Protein AF-A0A0S8DJR1-F1 (afdb_monomer)

Solvent-accessible surface area (backbone atoms only — not comparable to full-atom values): 4774 Å² total; per-residue (Å²): 112,67,72,60,49,50,56,53,50,52,57,47,51,53,50,43,52,50,25,58,57,37,30,75,39,69,44,71,66,38,33,50,60,21,54,74,36,37,84,43,81,93,39,22,67,47,14,33,42,18,28,21,48,13,24,54,69,32,8,84,85,39,24,66,64,28,38,58,50,29,56,50,43,55,71,70,47,86,52,66,68,42,43,53,44,21,50,54,18,33,54,52,28,69,110

Radius of gyration: 13.68 Å; Cα contacts (8 Å, |Δi|>4): 130; chains: 1; bounding box: 37×35×24 Å

Mean predicted aligned error: 3.03 Å

Sequence (95 aa):
MCKQADALIERTEEKRLLLGALSTVPSVEALSMAMANLDNSSTRNEAGFAAAAIGKNIAEQHPREVTEAMQKVLKSTSNRNITRSAREALNKARQ

Secondary structure (DSSP, 8-state):
-HHHHHHHHHHHHHHHHHHHHHTT--SHHHHHHHHTTSSSTTTHHHHHHHHHHHHHHHTTT-HHHHHHHHHHHHHH---HHHHHHHHHHHHHTT-

Structure (mmCIF, N/CA/C/O backbone):
data_AF-A0A0S8DJR1-F1
#
_entry.id   AF-A0A0S8DJR1-F1
#
loop_
_atom_site.group_PDB
_atom_site.id
_atom_site.type_symbol
_atom_site.label_atom_id
_atom_site.label_alt_id
_atom_site.label_comp_id
_atom_site.label_asym_id
_atom_site.label_entity_id
_atom_site.label_seq_id
_atom_site.pdbx_PDB_ins_code
_atom_site.Cartn_x
_atom_site.Cartn_y
_atom_site.Cartn_z
_atom_site.occupancy
_atom_site.B_iso_or_equiv
_atom_site.auth_seq_id
_atom_site.auth_comp_id
_atom_site.auth_asym_id
_atom_site.auth_atom_id
_atom_site.pdbx_PDB_model_num
ATOM 1 N N . MET A 1 1 ? -25.13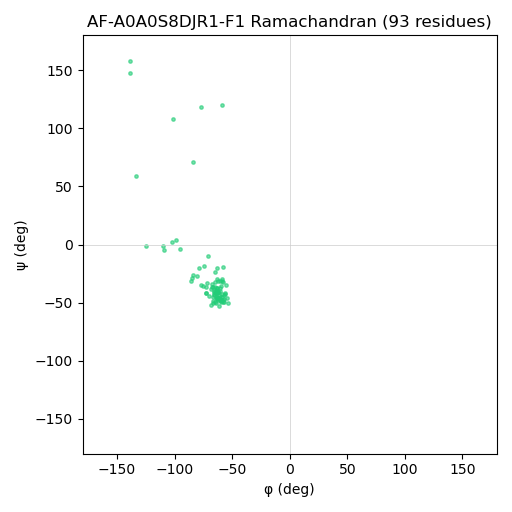0 19.963 9.478 1.00 61.75 1 MET A N 1
ATOM 2 C CA . MET A 1 1 ? -24.190 19.565 8.410 1.00 61.75 1 MET A CA 1
ATOM 3 C C . MET A 1 1 ? -22.727 19.770 8.809 1.00 61.75 1 MET A C 1
ATOM 5 O O . MET A 1 1 ? -21.995 18.801 8.707 1.00 61.75 1 MET A O 1
ATOM 9 N N . CYS A 1 2 ? -22.301 20.920 9.359 1.00 77.25 2 CYS A N 1
ATOM 10 C CA . CYS A 1 2 ? -20.885 21.136 9.735 1.00 77.25 2 CYS A CA 1
ATOM 11 C C . CYS A 1 2 ? -20.324 20.099 10.730 1.00 77.25 2 CYS A C 1
ATOM 13 O O . CYS A 1 2 ? -19.345 19.443 10.416 1.00 77.25 2 CYS A O 1
ATOM 15 N N . LYS A 1 3 ? -21.024 19.811 11.840 1.00 74.94 3 LYS A N 1
ATOM 16 C CA . LYS A 1 3 ? -20.569 18.815 12.839 1.00 74.94 3 LYS A CA 1
ATOM 17 C C . LYS A 1 3 ? -20.361 17.398 12.283 1.00 74.94 3 LYS A C 1
ATOM 19 O O . LYS A 1 3 ? -19.538 16.645 12.784 1.00 74.94 3 LYS A O 1
ATOM 24 N N . GLN A 1 4 ? -21.143 17.008 11.275 1.00 78.44 4 GLN A N 1
ATOM 25 C CA . GLN A 1 4 ? -20.994 15.699 10.630 1.00 78.44 4 GLN A CA 1
ATOM 26 C C . GLN A 1 4 ? -19.797 15.690 9.676 1.00 78.44 4 GLN A C 1
ATOM 28 O O . GLN A 1 4 ? -19.121 14.673 9.576 1.00 78.44 4 GLN A O 1
ATOM 33 N N . ALA A 1 5 ? -19.529 16.812 9.002 1.00 76.38 5 ALA A N 1
ATOM 34 C CA . ALA A 1 5 ? -18.339 16.975 8.178 1.00 76.38 5 ALA A CA 1
ATOM 35 C C . ALA A 1 5 ? -17.063 16.953 9.035 1.00 76.38 5 ALA A C 1
ATOM 37 O O . ALA A 1 5 ? -16.139 16.225 8.688 1.00 76.38 5 ALA A O 1
ATOM 38 N N . ASP A 1 6 ? -17.056 17.641 10.182 1.00 75.56 6 ASP A N 1
ATOM 39 C CA . ASP A 1 6 ? -15.929 17.633 11.127 1.00 75.56 6 ASP A CA 1
ATOM 40 C C . ASP A 1 6 ? -15.610 16.204 11.595 1.00 75.56 6 ASP A C 1
ATOM 42 O O . ASP A 1 6 ? -14.487 15.733 11.435 1.00 75.56 6 ASP A O 1
ATOM 46 N N . ALA A 1 7 ? -16.624 15.447 12.031 1.00 82.38 7 ALA A N 1
ATOM 47 C CA . ALA A 1 7 ? -16.444 14.055 12.448 1.00 82.38 7 ALA A CA 1
ATOM 48 C C . ALA A 1 7 ? -15.953 13.127 11.313 1.00 82.38 7 ALA A C 1
ATOM 50 O O . ALA A 1 7 ? -15.256 12.142 11.561 1.00 82.38 7 ALA A O 1
ATOM 51 N N . LEU A 1 8 ? -16.325 13.396 10.055 1.00 83.88 8 LEU A N 1
ATOM 52 C CA . LEU A 1 8 ? -15.828 12.637 8.899 1.00 83.88 8 LEU A CA 1
ATOM 53 C C . LEU A 1 8 ? -14.365 12.969 8.575 1.00 83.88 8 LEU A C 1
ATOM 55 O O . LEU A 1 8 ? -13.611 12.073 8.178 1.00 83.88 8 LEU A O 1
ATOM 59 N N . ILE A 1 9 ? -13.968 14.231 8.748 1.00 84.75 9 ILE A N 1
ATOM 60 C CA . ILE A 1 9 ? -12.583 14.685 8.588 1.00 84.75 9 ILE A CA 1
ATOM 61 C C . ILE A 1 9 ? -11.710 14.059 9.678 1.00 84.75 9 ILE A C 1
ATOM 63 O O . ILE A 1 9 ? -10.729 13.402 9.342 1.00 84.75 9 ILE A O 1
ATOM 67 N N . GLU A 1 10 ? -12.107 14.152 10.950 1.00 86.19 10 GLU A N 1
ATOM 68 C CA . GLU A 1 10 ? -11.377 13.562 12.085 1.00 86.19 10 GLU A CA 1
ATOM 69 C C . GLU A 1 10 ? -11.117 12.063 11.880 1.00 86.19 10 GLU A C 1
ATOM 71 O O . GLU A 1 10 ? -9.973 11.612 11.910 1.00 86.19 10 GLU A O 1
ATOM 76 N N . ARG A 1 11 ? -12.156 11.293 11.528 1.00 89.81 11 ARG A N 1
ATOM 77 C CA . ARG A 1 11 ? -12.021 9.858 11.212 1.00 89.81 11 ARG A CA 1
ATOM 78 C C . ARG A 1 11 ? -11.091 9.582 10.034 1.00 89.81 11 ARG A C 1
ATOM 80 O O . ARG A 1 11 ? -10.495 8.509 9.954 1.00 89.81 11 ARG A O 1
ATOM 87 N N . THR A 1 12 ? -11.019 10.494 9.067 1.00 91.06 12 THR A N 1
ATOM 88 C CA . THR A 1 12 ? -10.099 10.353 7.933 1.00 91.06 12 THR A CA 1
ATOM 89 C C . THR A 1 12 ? -8.659 10.547 8.396 1.00 91.06 12 THR A C 1
ATOM 91 O O . THR A 1 12 ? -7.811 9.731 8.040 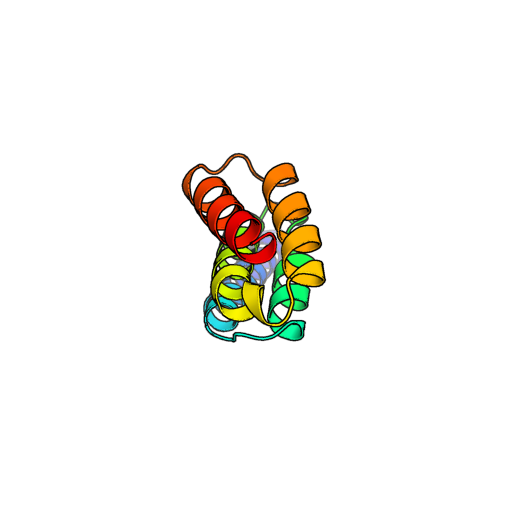1.00 91.06 12 THR A O 1
ATOM 94 N N . GLU A 1 13 ? -8.385 11.553 9.227 1.00 92.19 13 GLU A N 1
ATOM 95 C CA . GLU A 1 13 ? -7.044 11.784 9.777 1.00 92.19 13 GLU A CA 1
ATOM 96 C C . GLU A 1 13 ? -6.587 10.632 10.683 1.00 92.19 13 GLU A C 1
ATOM 98 O O . GLU A 1 13 ? -5.465 10.149 10.536 1.00 92.19 13 GLU A O 1
ATOM 103 N N . GLU A 1 14 ? -7.468 10.092 11.530 1.00 92.69 14 GLU A N 1
ATOM 104 C CA . GLU A 1 14 ? -7.176 8.896 12.337 1.00 92.69 14 GLU A CA 1
ATOM 105 C C . GLU A 1 14 ? -6.781 7.694 11.468 1.00 92.69 14 GLU A C 1
ATOM 107 O O . GLU A 1 14 ? -5.806 6.995 11.754 1.00 92.69 14 GLU A O 1
ATOM 112 N N . LYS A 1 15 ? -7.497 7.469 10.358 1.00 94.25 15 LYS A N 1
ATOM 113 C CA . LYS A 1 15 ? -7.145 6.409 9.405 1.00 94.25 15 LYS A CA 1
ATOM 114 C C . LYS A 1 15 ? -5.791 6.658 8.756 1.00 94.25 15 LYS A C 1
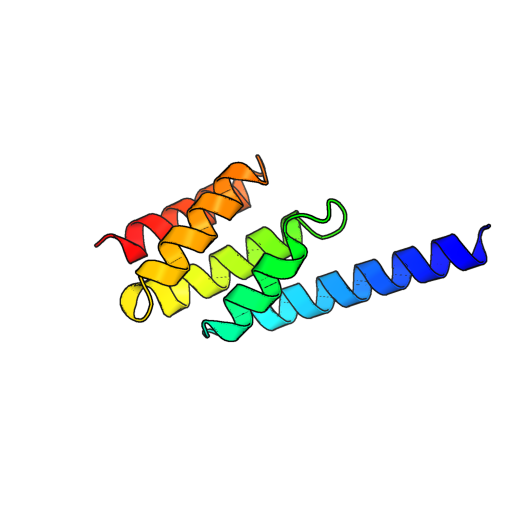ATOM 116 O O . LYS A 1 15 ? -5.024 5.713 8.597 1.00 94.25 15 LYS A O 1
ATOM 121 N N . ARG A 1 16 ? -5.469 7.899 8.385 1.00 93.81 16 ARG A N 1
ATOM 122 C CA . ARG A 1 16 ? -4.151 8.230 7.823 1.00 93.81 16 ARG A CA 1
ATOM 123 C C . ARG A 1 16 ? -3.029 7.989 8.828 1.00 93.81 16 ARG A C 1
ATOM 125 O O . ARG A 1 16 ? -2.014 7.408 8.452 1.00 93.81 16 ARG A O 1
ATOM 132 N N . LEU A 1 17 ? -3.231 8.354 10.095 1.00 95.56 17 LEU A N 1
ATOM 133 C CA . LEU A 1 17 ? -2.282 8.077 11.177 1.00 95.56 17 LEU A CA 1
ATOM 134 C C . LEU A 1 17 ? -2.065 6.573 11.364 1.00 95.56 17 LEU A C 1
ATOM 136 O O . LEU A 1 17 ? -0.920 6.121 11.397 1.00 95.56 17 LEU A O 1
ATOM 140 N N . LEU A 1 18 ? -3.147 5.789 11.407 1.00 95.69 18 LEU A N 1
ATOM 141 C CA . LEU A 1 18 ? -3.071 4.329 11.472 1.00 95.69 18 LEU A CA 1
ATOM 142 C C . LEU A 1 18 ? -2.274 3.754 10.293 1.00 95.69 18 LEU A C 1
ATOM 144 O O . LEU A 1 18 ? -1.401 2.916 10.496 1.00 95.69 18 LEU A O 1
ATOM 148 N N . LEU A 1 19 ? -2.543 4.207 9.066 1.00 97.31 19 LEU A N 1
ATOM 149 C CA . LEU A 1 19 ? -1.828 3.750 7.870 1.00 97.31 19 LEU A CA 1
ATOM 150 C C . LEU A 1 19 ? -0.339 4.121 7.921 1.00 97.31 19 LEU A C 1
ATOM 152 O O . LEU A 1 19 ? 0.509 3.309 7.546 1.00 97.31 19 LEU A O 1
ATOM 156 N N . GLY A 1 20 ? -0.011 5.302 8.450 1.00 96.44 20 GLY A N 1
ATOM 157 C CA . GLY A 1 20 ? 1.364 5.696 8.745 1.00 96.44 20 GLY A CA 1
ATOM 158 C C . GLY A 1 20 ? 2.044 4.729 9.716 1.00 96.44 20 GLY A C 1
ATOM 159 O O . GLY A 1 20 ? 3.134 4.240 9.424 1.00 96.44 20 GLY A O 1
ATOM 160 N N . ALA A 1 21 ? 1.383 4.381 10.822 1.00 97.38 21 ALA A N 1
ATOM 161 C CA . ALA A 1 21 ? 1.914 3.430 11.799 1.00 97.38 21 ALA A CA 1
ATOM 162 C C . ALA A 1 21 ? 2.100 2.022 11.199 1.00 97.38 21 ALA A C 1
ATOM 164 O O . ALA A 1 21 ? 3.178 1.435 11.321 1.00 97.38 21 ALA A O 1
ATOM 165 N N . LEU A 1 22 ? 1.092 1.512 10.480 1.00 96.88 22 LEU A N 1
ATOM 166 C CA . LEU A 1 22 ? 1.130 0.197 9.827 1.00 96.88 22 LEU A CA 1
ATOM 167 C C . LEU A 1 22 ? 2.287 0.063 8.836 1.00 96.88 22 LEU A C 1
ATOM 169 O O . LEU A 1 22 ? 2.842 -1.023 8.709 1.00 96.88 22 LEU A O 1
ATOM 173 N N . SER A 1 23 ? 2.696 1.153 8.175 1.00 96.50 23 SER A N 1
ATOM 174 C CA . SER A 1 23 ? 3.819 1.137 7.225 1.00 96.50 23 SER A CA 1
ATOM 175 C C . SER A 1 23 ? 5.146 0.651 7.829 1.00 96.50 23 SER A C 1
ATOM 177 O O . SER A 1 23 ? 6.041 0.235 7.094 1.00 96.50 23 SER A O 1
ATOM 179 N N . THR A 1 24 ? 5.261 0.674 9.161 1.00 96.94 24 THR A N 1
ATOM 180 C CA . THR A 1 24 ? 6.444 0.231 9.909 1.00 96.94 24 THR A CA 1
ATOM 181 C C . THR A 1 24 ? 6.353 -1.217 10.405 1.00 96.94 24 THR A C 1
ATOM 183 O O . THR A 1 24 ? 7.327 -1.731 10.949 1.00 96.94 24 THR A O 1
ATOM 186 N N . VAL A 1 25 ? 5.216 -1.896 10.201 1.00 98.19 25 VAL A N 1
ATOM 187 C CA . VAL A 1 25 ? 4.960 -3.263 10.678 1.00 98.19 25 VAL A CA 1
ATOM 188 C C . VAL A 1 25 ? 5.135 -4.262 9.524 1.00 98.19 25 VAL A C 1
ATOM 190 O O . VAL A 1 25 ? 4.292 -4.311 8.628 1.00 98.19 25 VAL A O 1
ATOM 193 N N . PRO A 1 26 ? 6.205 -5.079 9.503 1.00 97.50 26 PRO A N 1
ATOM 194 C CA . PRO A 1 26 ? 6.484 -5.994 8.399 1.00 97.50 26 PRO A CA 1
ATOM 195 C C . PRO A 1 26 ? 5.709 -7.312 8.561 1.00 97.50 26 PRO A C 1
ATOM 197 O O . PRO A 1 26 ? 6.295 -8.350 8.856 1.00 97.50 26 PRO A O 1
ATOM 200 N N . SER A 1 27 ? 4.387 -7.281 8.376 1.00 98.44 27 SER A N 1
ATOM 201 C CA . SER A 1 27 ? 3.549 -8.487 8.438 1.00 98.44 27 SER A CA 1
ATOM 202 C C . SER A 1 27 ? 2.472 -8.523 7.352 1.00 98.44 27 SER A C 1
ATOM 204 O O . SER A 1 27 ? 2.069 -7.491 6.803 1.00 98.44 27 SER A O 1
ATOM 206 N N . VAL A 1 28 ? 1.985 -9.729 7.044 1.00 98.31 28 VAL A N 1
ATOM 207 C CA . VAL A 1 28 ? 0.886 -9.938 6.088 1.00 98.31 28 VAL A CA 1
ATOM 208 C C . VAL A 1 28 ? -0.412 -9.315 6.604 1.00 98.31 28 VAL A C 1
ATOM 210 O O . VAL A 1 28 ? -1.176 -8.734 5.834 1.00 98.31 28 VAL A O 1
ATOM 213 N N . GLU A 1 29 ? -0.652 -9.367 7.912 1.00 98.31 29 GLU A N 1
ATOM 214 C CA . GLU A 1 29 ? -1.817 -8.759 8.556 1.00 98.31 29 GLU A CA 1
ATOM 215 C C . GLU A 1 29 ? -1.796 -7.237 8.391 1.00 98.31 29 GLU A C 1
ATOM 217 O O . GLU A 1 29 ? -2.800 -6.652 7.984 1.00 98.31 29 GLU A O 1
ATOM 222 N N . ALA A 1 30 ? -0.645 -6.594 8.621 1.00 98.38 30 ALA A N 1
ATOM 223 C CA . ALA A 1 30 ? -0.491 -5.155 8.418 1.00 98.38 30 ALA A CA 1
ATOM 224 C C . ALA A 1 30 ? -0.705 -4.763 6.947 1.00 98.38 30 ALA A C 1
ATOM 226 O O . ALA A 1 30 ? -1.390 -3.775 6.659 1.00 98.38 30 ALA A O 1
ATOM 227 N N . LEU A 1 31 ? -0.184 -5.564 6.008 1.00 98.69 31 LEU A N 1
ATOM 228 C CA . LEU A 1 31 ? -0.438 -5.382 4.579 1.00 98.69 31 LEU A CA 1
ATOM 229 C C . LEU A 1 31 ? -1.939 -5.471 4.274 1.00 98.69 31 LEU A C 1
ATOM 231 O O . LEU A 1 31 ? -2.481 -4.592 3.608 1.00 98.69 31 LEU A O 1
ATOM 235 N N . SER A 1 32 ? -2.628 -6.485 4.798 1.00 98.31 32 SER A N 1
ATOM 236 C CA . SER A 1 32 ? -4.074 -6.664 4.627 1.00 98.31 32 SER A CA 1
ATOM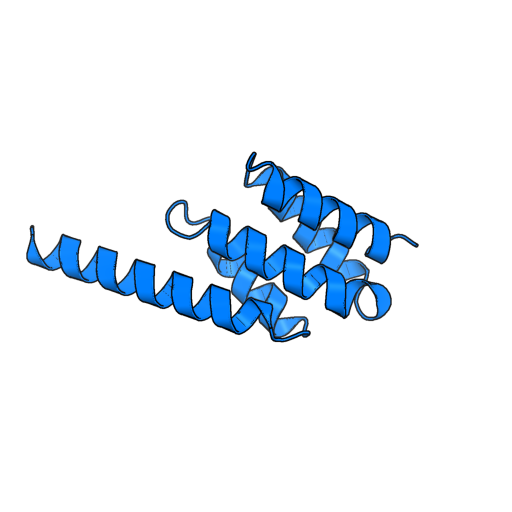 237 C C . SER A 1 32 ? -4.871 -5.466 5.162 1.00 98.31 32 SER A C 1
ATOM 239 O O . SER A 1 32 ? -5.735 -4.924 4.467 1.00 98.31 32 SER A O 1
ATOM 241 N N . MET A 1 33 ? -4.521 -4.967 6.353 1.00 97.88 33 MET A N 1
ATOM 242 C CA . MET A 1 33 ? -5.146 -3.783 6.954 1.00 97.88 33 MET A CA 1
ATOM 243 C C . MET A 1 33 ? -4.937 -2.514 6.114 1.00 97.88 33 MET A C 1
ATOM 245 O O . MET A 1 33 ? -5.870 -1.721 5.941 1.00 97.88 33 MET A O 1
ATOM 249 N N . 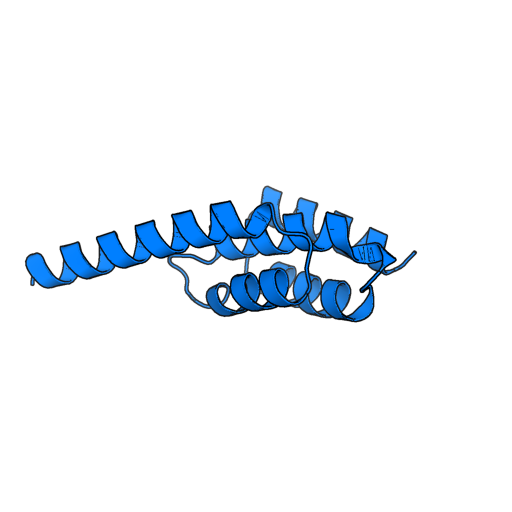ALA A 1 34 ? -3.741 -2.322 5.549 1.00 98.25 34 ALA A N 1
ATOM 250 C CA . ALA A 1 34 ? -3.486 -1.223 4.622 1.00 98.25 34 ALA A CA 1
ATOM 251 C C . ALA A 1 34 ? -4.338 -1.366 3.347 1.00 98.25 34 ALA A C 1
ATOM 253 O O . ALA A 1 34 ? -5.013 -0.420 2.932 1.00 98.25 34 ALA A O 1
ATOM 254 N N . MET A 1 35 ? -4.384 -2.569 2.767 1.00 98.25 35 MET A N 1
ATOM 255 C CA . MET A 1 35 ? -5.142 -2.864 1.547 1.00 98.25 35 MET A CA 1
ATOM 256 C C . MET A 1 35 ? -6.657 -2.672 1.709 1.00 98.25 35 MET A C 1
ATOM 258 O O . MET A 1 35 ? -7.319 -2.275 0.746 1.00 98.25 35 MET A O 1
ATOM 262 N N . ALA A 1 36 ? -7.206 -2.870 2.912 1.00 97.12 36 ALA A N 1
ATOM 263 C CA . ALA A 1 36 ? -8.616 -2.615 3.218 1.00 97.12 36 ALA A CA 1
ATOM 264 C C . ALA A 1 36 ? -9.024 -1.134 3.063 1.00 97.12 36 ALA A C 1
ATOM 266 O O . ALA A 1 36 ? -10.201 -0.828 2.885 1.00 97.12 36 ALA A O 1
ATOM 267 N N . ASN A 1 37 ? -8.061 -0.205 3.088 1.00 96.50 37 ASN A N 1
ATOM 268 C CA . ASN A 1 37 ? 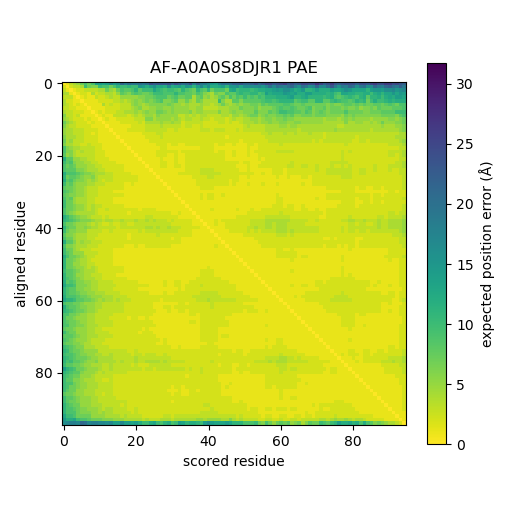-8.302 1.237 2.970 1.00 96.50 37 ASN A CA 1
ATOM 269 C C . ASN A 1 37 ? -7.987 1.803 1.573 1.00 96.50 37 ASN A C 1
ATOM 271 O O . ASN A 1 37 ? -8.125 3.009 1.353 1.00 96.50 37 ASN A O 1
ATOM 275 N N . LEU A 1 38 ? -7.577 0.955 0.625 1.00 95.94 38 LEU A N 1
ATOM 276 C CA . LEU A 1 38 ? -7.119 1.375 -0.703 1.00 95.94 38 LEU A CA 1
ATOM 277 C C . LEU A 1 38 ? -8.255 1.884 -1.607 1.00 95.94 38 LEU A C 1
ATOM 279 O O . LEU A 1 38 ? -8.048 2.780 -2.429 1.00 95.94 38 LEU A O 1
ATOM 283 N N . ASP A 1 39 ? -9.457 1.325 -1.458 1.00 92.44 39 ASP A N 1
ATOM 284 C CA . ASP A 1 39 ? -10.597 1.655 -2.323 1.00 92.44 39 ASP A CA 1
ATOM 285 C C . ASP A 1 39 ? -11.259 2.989 -1.923 1.00 92.44 39 ASP A C 1
ATOM 287 O O . ASP A 1 39 ? -11.873 3.663 -2.754 1.00 92.44 39 ASP A O 1
ATOM 291 N N . ASN A 1 40 ? -11.042 3.443 -0.685 1.00 92.88 40 ASN A N 1
ATOM 292 C CA . ASN A 1 40 ? -11.498 4.745 -0.213 1.00 92.88 40 ASN A CA 1
ATOM 293 C C . ASN A 1 40 ? -10.599 5.873 -0.746 1.00 92.88 40 ASN A C 1
ATOM 295 O O . ASN A 1 40 ? -9.417 5.953 -0.416 1.00 92.88 40 ASN A O 1
ATOM 299 N N . SER A 1 41 ? -11.171 6.791 -1.528 1.00 93.1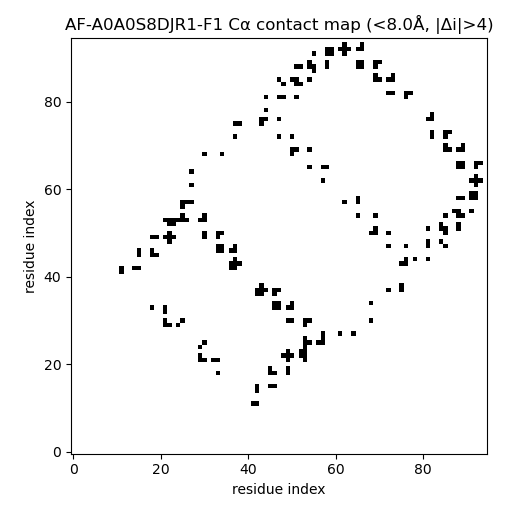2 41 SER A N 1
ATOM 300 C CA . SER A 1 41 ? -10.440 7.914 -2.126 1.00 93.12 41 SER A CA 1
ATOM 301 C C . SER A 1 41 ? -9.772 8.831 -1.097 1.00 93.12 41 SER A C 1
ATOM 303 O O . SER A 1 41 ? -8.713 9.374 -1.406 1.00 93.12 41 SER A O 1
ATOM 305 N N . SER A 1 42 ? -10.324 8.970 0.116 1.00 93.19 42 SER A N 1
ATOM 306 C CA . SER A 1 42 ? -9.764 9.859 1.146 1.00 93.19 42 SER A CA 1
ATOM 307 C C . SER A 1 42 ? -8.496 9.323 1.823 1.00 93.19 42 SER A C 1
ATOM 309 O O . SER A 1 42 ? -7.749 10.112 2.405 1.00 93.19 42 SER A O 1
ATOM 311 N N . THR A 1 43 ? -8.245 8.012 1.720 1.00 95.75 43 THR A N 1
ATOM 312 C CA . THR A 1 43 ? -7.113 7.298 2.345 1.00 95.75 43 THR A CA 1
ATOM 313 C C . THR A 1 43 ? -6.260 6.517 1.346 1.00 95.75 43 THR A C 1
ATOM 315 O O . THR A 1 43 ? -5.296 5.858 1.729 1.00 95.75 43 THR A O 1
ATOM 318 N N . ARG A 1 44 ? -6.617 6.537 0.058 1.00 96.75 44 ARG A N 1
ATOM 319 C CA . ARG A 1 44 ? -6.011 5.699 -0.985 1.00 96.75 44 ARG A CA 1
ATOM 320 C C . ARG A 1 44 ? -4.500 5.865 -1.083 1.00 96.75 44 ARG A C 1
ATOM 322 O O . ARG A 1 44 ? -3.792 4.882 -1.289 1.00 96.75 44 ARG A O 1
ATOM 329 N N . ASN A 1 45 ? -4.009 7.100 -1.001 1.00 96.06 45 ASN A N 1
ATOM 330 C CA . ASN A 1 45 ? -2.585 7.364 -1.164 1.00 96.06 45 ASN A CA 1
ATOM 331 C C . ASN A 1 45 ? -1.795 6.891 0.060 1.00 96.06 45 ASN A C 1
ATOM 333 O O . ASN A 1 45 ? -0.761 6.250 -0.099 1.00 96.06 45 ASN A O 1
ATOM 337 N N . GLU A 1 46 ? -2.305 7.126 1.264 1.00 97.69 46 GLU A N 1
ATOM 338 C CA . GLU A 1 46 ? -1.705 6.644 2.507 1.00 97.69 46 GLU A CA 1
ATOM 339 C C . GLU A 1 46 ? -1.725 5.113 2.565 1.00 97.69 46 GLU A C 1
ATOM 341 O O . GLU A 1 46 ? -0.715 4.493 2.886 1.00 97.69 46 GLU A O 1
ATOM 346 N N . ALA A 1 47 ? -2.833 4.495 2.148 1.00 98.38 47 ALA A N 1
ATOM 347 C CA . ALA A 1 47 ? -2.971 3.047 2.055 1.00 98.38 47 ALA A CA 1
ATOM 348 C C . ALA A 1 47 ? -1.993 2.447 1.040 1.00 98.38 47 ALA A C 1
ATOM 350 O O . ALA A 1 47 ? -1.310 1.469 1.338 1.00 98.38 47 ALA A O 1
ATOM 351 N N . GLY A 1 48 ? -1.877 3.056 -0.143 1.00 98.44 48 GLY A N 1
ATOM 352 C CA . GLY A 1 48 ? -0.924 2.633 -1.165 1.00 98.44 48 GLY A CA 1
ATOM 353 C C . GLY A 1 48 ? 0.531 2.789 -0.717 1.00 98.44 48 GLY A C 1
ATOM 354 O O . GLY A 1 48 ? 1.350 1.913 -0.993 1.00 98.44 48 GLY A O 1
ATOM 355 N N . PHE A 1 49 ? 0.857 3.871 -0.003 1.00 98.31 49 PHE A N 1
ATOM 356 C CA . PHE A 1 49 ? 2.188 4.076 0.564 1.00 98.31 49 PHE A CA 1
ATOM 357 C C . PHE A 1 49 ? 2.517 3.015 1.619 1.00 98.31 49 PHE A C 1
ATOM 359 O O . PHE A 1 49 ? 3.553 2.359 1.513 1.00 98.31 49 PHE A O 1
ATOM 366 N N . ALA A 1 50 ? 1.616 2.801 2.583 1.00 98.62 50 ALA A N 1
ATOM 367 C CA . ALA A 1 50 ? 1.781 1.802 3.632 1.00 98.62 50 ALA A CA 1
ATOM 368 C C . ALA A 1 50 ? 1.928 0.392 3.047 1.00 98.62 50 ALA A C 1
ATOM 370 O O . ALA A 1 50 ? 2.889 -0.304 3.360 1.00 98.62 50 ALA A O 1
ATOM 371 N N . ALA A 1 51 ? 1.045 0.006 2.122 1.00 98.75 51 ALA A N 1
ATOM 372 C CA . ALA A 1 51 ? 1.103 -1.294 1.465 1.00 98.75 51 ALA A CA 1
ATOM 373 C C . ALA A 1 51 ? 2.434 -1.510 0.726 1.00 98.75 51 ALA A C 1
ATOM 375 O O . ALA A 1 51 ? 3.024 -2.583 0.827 1.00 98.75 51 ALA A O 1
ATOM 376 N N . ALA A 1 52 ? 2.938 -0.499 0.008 1.00 98.56 52 ALA A N 1
ATOM 377 C CA . ALA A 1 52 ? 4.216 -0.607 -0.692 1.00 98.56 52 ALA A CA 1
ATOM 378 C C . ALA A 1 52 ? 5.414 -0.696 0.270 1.00 98.56 52 ALA A C 1
ATOM 380 O O . ALA A 1 52 ? 6.353 -1.444 0.000 1.00 98.56 52 ALA A O 1
ATOM 381 N N . ALA A 1 53 ? 5.391 0.043 1.384 1.00 98.56 53 ALA A N 1
ATOM 382 C CA . ALA A 1 53 ? 6.434 -0.017 2.408 1.00 98.56 53 ALA A CA 1
ATOM 383 C C . ALA A 1 53 ? 6.488 -1.397 3.083 1.00 98.56 53 ALA A C 1
ATOM 385 O O . ALA A 1 53 ? 7.546 -2.023 3.113 1.00 98.56 53 ALA A O 1
ATOM 386 N N . ILE A 1 54 ? 5.337 -1.908 3.529 1.00 98.75 54 ILE A N 1
ATOM 387 C CA . ILE A 1 54 ? 5.216 -3.243 4.129 1.00 98.75 54 ILE A CA 1
ATOM 388 C C . ILE A 1 54 ? 5.649 -4.306 3.116 1.00 98.75 54 ILE A C 1
ATOM 390 O O . ILE A 1 54 ? 6.483 -5.156 3.424 1.00 98.75 54 ILE A O 1
ATOM 394 N N . GLY A 1 55 ? 5.153 -4.207 1.877 1.00 98.50 55 GLY A N 1
ATOM 395 C CA . GLY A 1 55 ? 5.461 -5.143 0.800 1.00 98.50 55 GLY A CA 1
ATOM 396 C C . GLY A 1 55 ? 6.959 -5.283 0.534 1.00 98.50 55 GLY A C 1
ATOM 397 O O . GLY A 1 55 ? 7.442 -6.399 0.393 1.00 98.50 55 GLY A O 1
ATOM 398 N N . LYS A 1 56 ? 7.731 -4.187 0.541 1.00 97.94 56 LYS A N 1
ATOM 399 C CA . LYS A 1 56 ? 9.200 -4.243 0.387 1.00 97.94 56 LYS A CA 1
ATOM 400 C C . LYS A 1 56 ? 9.893 -5.057 1.480 1.00 97.94 56 LYS A C 1
ATOM 402 O O . LYS A 1 56 ? 10.894 -5.726 1.203 1.00 97.94 56 LYS A O 1
ATOM 407 N N . ASN A 1 57 ? 9.375 -4.977 2.700 1.00 98.19 57 ASN A N 1
ATOM 408 C CA . ASN A 1 57 ? 9.976 -5.609 3.868 1.00 98.19 57 ASN A CA 1
ATOM 409 C C . ASN A 1 57 ? 9.636 -7.097 3.966 1.00 98.19 57 ASN A C 1
ATOM 411 O O . ASN A 1 57 ? 10.445 -7.841 4.501 1.00 98.19 57 ASN A O 1
ATOM 415 N N . ILE A 1 58 ? 8.491 -7.523 3.421 1.00 98.38 58 ILE A N 1
ATOM 416 C CA . ILE A 1 58 ? 8.026 -8.916 3.515 1.00 98.38 58 ILE A CA 1
ATOM 417 C C . ILE A 1 58 ? 8.077 -9.689 2.188 1.00 98.38 58 ILE A C 1
ATOM 419 O O . ILE A 1 58 ? 7.709 -10.858 2.151 1.00 98.38 58 ILE A O 1
ATOM 423 N N . ALA A 1 59 ? 8.498 -9.052 1.089 1.00 98.12 59 ALA A N 1
ATOM 424 C CA . ALA A 1 59 ? 8.447 -9.620 -0.264 1.00 98.12 59 ALA A CA 1
ATOM 425 C C . ALA A 1 59 ? 9.150 -10.976 -0.416 1.00 98.12 59 ALA A C 1
ATOM 427 O O . ALA A 1 59 ? 8.687 -11.800 -1.194 1.00 98.12 59 ALA A O 1
ATOM 428 N N . GLU A 1 60 ? 10.249 -11.200 0.303 1.00 97.00 60 GLU A N 1
ATOM 429 C CA . GLU A 1 60 ? 11.004 -12.460 0.240 1.00 97.00 60 GLU A CA 1
ATOM 430 C C . GLU A 1 60 ? 10.297 -13.588 1.002 1.00 97.00 60 GLU A C 1
ATOM 432 O O . GLU A 1 60 ? 10.334 -14.740 0.584 1.00 97.00 60 GLU A O 1
ATOM 437 N N . GLN A 1 61 ? 9.640 -13.263 2.119 1.00 97.94 61 GLN A N 1
ATOM 438 C CA . GLN A 1 61 ? 8.966 -14.242 2.974 1.00 97.94 61 GLN A CA 1
ATOM 439 C C . GLN A 1 61 ? 7.540 -14.545 2.490 1.00 97.94 61 GLN A C 1
ATOM 441 O O . GLN A 1 61 ? 7.054 -15.661 2.654 1.00 97.94 61 GLN A O 1
ATOM 446 N N . HIS A 1 62 ? 6.881 -13.555 1.882 1.00 98.25 62 HIS A N 1
ATOM 447 C CA . HIS A 1 62 ? 5.474 -13.593 1.474 1.00 98.25 62 HIS A CA 1
ATOM 448 C C . HIS A 1 62 ? 5.280 -13.079 0.030 1.00 98.25 62 HIS A C 1
ATOM 450 O O . HIS A 1 62 ? 4.572 -12.092 -0.209 1.00 98.25 62 HIS A O 1
ATOM 456 N N . PRO A 1 63 ? 5.928 -13.707 -0.972 1.00 98.12 63 PRO A N 1
ATOM 457 C CA . PRO A 1 63 ? 5.955 -13.196 -2.344 1.00 98.12 63 PRO A CA 1
ATOM 458 C C . PRO A 1 63 ? 4.578 -13.184 -3.017 1.00 98.12 63 PRO A C 1
ATOM 460 O O . PRO A 1 63 ? 4.283 -12.306 -3.837 1.00 98.12 63 PRO A O 1
ATOM 463 N N . ARG A 1 64 ? 3.708 -14.139 -2.670 1.00 98.31 64 ARG A N 1
ATOM 464 C CA . ARG A 1 64 ? 2.364 -14.246 -3.246 1.00 98.31 64 ARG A CA 1
ATOM 465 C C . ARG A 1 64 ? 1.485 -13.084 -2.793 1.00 98.31 64 ARG A C 1
ATOM 467 O O . ARG A 1 64 ? 0.924 -12.377 -3.629 1.00 98.31 64 ARG A O 1
ATOM 474 N N . GLU A 1 65 ? 1.419 -12.859 -1.488 1.00 98.50 65 GLU A N 1
ATOM 475 C CA . GLU A 1 65 ? 0.621 -11.814 -0.853 1.00 98.50 65 GLU A CA 1
ATOM 476 C C . GLU A 1 65 ? 1.075 -10.429 -1.320 1.00 98.50 65 GLU A C 1
ATOM 478 O O . GLU A 1 65 ? 0.252 -9.586 -1.687 1.00 98.50 65 GLU A O 1
ATOM 483 N N . VAL A 1 66 ? 2.392 -10.208 -1.397 1.00 98.69 66 VAL A N 1
ATOM 484 C CA . VAL A 1 66 ? 2.951 -8.953 -1.914 1.00 98.69 66 VAL A CA 1
ATOM 485 C C . VAL A 1 66 ? 2.631 -8.770 -3.393 1.00 98.69 66 VAL A C 1
ATOM 487 O O . VAL A 1 66 ? 2.238 -7.675 -3.800 1.00 98.69 66 VAL A O 1
ATOM 490 N N . THR A 1 67 ? 2.741 -9.818 -4.210 1.00 98.62 67 THR A N 1
ATOM 491 C CA . THR A 1 67 ? 2.424 -9.734 -5.642 1.00 98.62 67 THR A CA 1
ATOM 492 C C . THR A 1 67 ? 0.970 -9.327 -5.875 1.00 98.62 67 THR A C 1
ATOM 494 O O . THR A 1 67 ? 0.708 -8.393 -6.640 1.00 98.62 67 THR A O 1
ATOM 497 N N . GLU A 1 68 ? 0.028 -9.996 -5.209 1.00 98.31 68 GLU A N 1
ATOM 498 C CA . GLU A 1 68 ? -1.405 -9.709 -5.323 1.00 98.31 68 GLU A CA 1
ATOM 499 C C . GLU A 1 68 ? -1.721 -8.278 -4.846 1.00 98.31 68 GLU A C 1
ATOM 501 O O . GLU A 1 68 ? -2.374 -7.505 -5.560 1.00 98.31 68 GLU A O 1
ATOM 506 N N . ALA A 1 69 ? -1.178 -7.876 -3.691 1.00 98.44 69 ALA A N 1
ATOM 507 C CA . ALA A 1 69 ? -1.383 -6.541 -3.137 1.00 98.44 69 ALA A CA 1
ATOM 508 C C . ALA A 1 69 ? -0.822 -5.435 -4.047 1.00 98.44 69 ALA A C 1
ATOM 510 O O . ALA A 1 69 ? -1.525 -4.470 -4.359 1.00 98.44 69 ALA A O 1
ATOM 511 N N . MET A 1 70 ? 0.419 -5.572 -4.528 1.00 98.69 70 MET A N 1
ATOM 512 C CA . MET A 1 70 ? 1.070 -4.540 -5.344 1.00 98.69 70 MET A CA 1
ATOM 513 C C . MET A 1 70 ? 0.407 -4.381 -6.711 1.00 98.69 70 MET A C 1
ATOM 515 O O . MET A 1 70 ? 0.292 -3.262 -7.214 1.00 98.69 70 MET A O 1
ATOM 519 N N . GLN A 1 71 ? -0.106 -5.465 -7.298 1.00 98.44 71 GLN A N 1
ATOM 520 C CA . GLN A 1 71 ? -0.910 -5.369 -8.516 1.00 98.44 71 GLN A CA 1
ATOM 521 C C . GLN A 1 71 ? -2.189 -4.560 -8.295 1.00 98.44 71 GLN A C 1
ATOM 523 O O . GLN A 1 71 ? -2.546 -3.752 -9.155 1.00 98.44 71 GLN A O 1
ATOM 528 N N . LYS A 1 72 ? -2.871 -4.740 -7.157 1.00 98.19 72 LYS A N 1
ATOM 529 C CA . LYS A 1 72 ? -4.051 -3.932 -6.824 1.00 98.19 72 LYS A CA 1
ATOM 530 C C . LYS A 1 72 ? -3.664 -2.466 -6.589 1.00 98.19 72 LYS A C 1
ATOM 532 O O . LYS A 1 72 ? -4.286 -1.594 -7.186 1.00 98.19 72 LYS A O 1
ATOM 537 N N . VAL A 1 73 ? -2.592 -2.181 -5.843 1.00 98.38 73 VAL A N 1
ATOM 538 C CA . VAL A 1 73 ? -2.089 -0.802 -5.637 1.00 98.38 73 VAL A CA 1
ATOM 539 C C . VAL A 1 73 ? -1.831 -0.088 -6.967 1.00 98.38 73 VAL A C 1
ATOM 541 O O . VAL A 1 73 ? -2.286 1.040 -7.157 1.00 98.38 73 VAL A O 1
ATOM 544 N N . LEU A 1 74 ? -1.168 -0.756 -7.915 1.00 98.25 74 LEU A N 1
ATOM 545 C CA . LEU A 1 74 ? -0.867 -0.199 -9.239 1.00 98.25 74 LEU A CA 1
ATOM 546 C C . LEU A 1 74 ? -2.111 0.076 -10.094 1.00 98.25 74 LEU A C 1
ATOM 548 O O . LEU A 1 74 ? -2.049 0.913 -10.991 1.00 98.25 74 LEU A O 1
ATOM 552 N N . LYS A 1 75 ? -3.227 -0.608 -9.826 1.00 97.50 75 LYS A N 1
ATOM 553 C CA . LYS A 1 75 ? -4.520 -0.357 -10.481 1.00 97.50 75 LYS A CA 1
ATOM 554 C C . LYS A 1 75 ? -5.306 0.767 -9.802 1.00 97.50 75 LYS A C 1
ATOM 556 O O . LYS A 1 75 ? -6.080 1.446 -10.468 1.00 97.50 75 LYS A O 1
ATOM 561 N N . SER A 1 76 ? -5.121 0.973 -8.498 1.00 96.19 76 SER A N 1
ATOM 562 C CA . SER A 1 76 ? -5.933 1.913 -7.715 1.00 96.19 76 SER A CA 1
ATOM 563 C C . SER A 1 76 ? -5.455 3.367 -7.789 1.00 96.19 76 SER A C 1
ATOM 565 O O . SER A 1 76 ? -6.270 4.276 -7.617 1.00 96.19 76 SER A O 1
ATOM 567 N N . THR A 1 77 ? -4.166 3.628 -8.038 1.00 95.44 77 THR A N 1
ATOM 568 C CA . THR A 1 77 ? -3.607 4.993 -8.051 1.00 95.44 77 THR A CA 1
ATOM 569 C C . THR A 1 77 ? -2.614 5.228 -9.188 1.00 95.44 77 THR A C 1
ATOM 571 O O . THR A 1 77 ? -1.860 4.341 -9.575 1.00 95.44 77 THR A O 1
ATOM 574 N N . SER A 1 78 ? -2.578 6.464 -9.687 1.00 95.44 78 SER A N 1
ATOM 575 C CA . SER A 1 78 ? -1.582 6.962 -10.642 1.00 95.44 78 SER A CA 1
ATOM 576 C C . SER A 1 78 ? -0.459 7.766 -9.971 1.00 95.44 78 SER A C 1
ATOM 578 O O . SER A 1 78 ? 0.412 8.305 -10.656 1.00 95.44 78 SER A O 1
ATOM 580 N N . ASN A 1 79 ? -0.446 7.858 -8.635 1.00 97.69 79 ASN A N 1
ATOM 581 C CA . ASN A 1 79 ? 0.591 8.581 -7.901 1.00 97.69 79 ASN A CA 1
ATOM 582 C C . ASN A 1 79 ? 1.979 7.986 -8.203 1.00 97.69 79 ASN A C 1
ATOM 584 O O . ASN A 1 79 ? 2.247 6.811 -7.933 1.00 97.69 79 ASN A O 1
ATOM 588 N N . ARG A 1 80 ? 2.886 8.807 -8.747 1.00 97.88 80 ARG A N 1
ATOM 589 C CA . ARG A 1 80 ? 4.202 8.361 -9.236 1.00 97.88 80 ARG A CA 1
ATOM 590 C C . ARG A 1 80 ? 5.071 7.733 -8.140 1.00 97.88 80 ARG A C 1
ATOM 592 O O . ARG A 1 80 ? 5.769 6.759 -8.402 1.00 97.88 80 ARG A O 1
ATOM 599 N N . ASN A 1 81 ? 5.027 8.260 -6.918 1.00 97.44 81 ASN A N 1
ATOM 600 C CA . ASN A 1 81 ? 5.857 7.754 -5.823 1.00 97.44 81 ASN A CA 1
ATOM 601 C C . ASN A 1 81 ? 5.351 6.396 -5.325 1.00 97.44 81 ASN A C 1
ATOM 603 O O . ASN A 1 81 ? 6.149 5.480 -5.125 1.00 97.44 81 ASN A O 1
ATOM 607 N N . ILE A 1 82 ? 4.030 6.249 -5.196 1.00 98.31 82 ILE A N 1
ATOM 608 C CA . ILE A 1 82 ? 3.399 4.988 -4.786 1.00 98.31 82 ILE A CA 1
ATOM 609 C C . ILE A 1 82 ? 3.610 3.921 -5.858 1.00 98.31 82 ILE A C 1
ATOM 611 O O . ILE A 1 82 ? 4.063 2.824 -5.553 1.00 98.31 82 ILE A O 1
ATOM 615 N N . THR A 1 83 ? 3.347 4.250 -7.124 1.00 98.38 83 THR A N 1
ATOM 616 C CA . THR A 1 83 ? 3.502 3.299 -8.235 1.00 98.38 83 THR A CA 1
ATOM 617 C C . THR A 1 83 ? 4.950 2.848 -8.417 1.00 98.38 83 THR A C 1
ATOM 619 O O . THR A 1 83 ? 5.185 1.667 -8.665 1.00 98.38 83 THR A O 1
ATOM 622 N N . ARG A 1 84 ? 5.935 3.740 -8.234 1.00 98.50 84 ARG A N 1
ATOM 623 C CA . ARG A 1 84 ? 7.355 3.359 -8.201 1.00 98.50 84 ARG A CA 1
ATOM 624 C C . ARG A 1 84 ? 7.644 2.389 -7.052 1.00 98.50 84 ARG A C 1
ATOM 626 O O . ARG A 1 84 ? 8.160 1.304 -7.296 1.00 98.50 84 ARG A O 1
ATOM 633 N N . SER A 1 85 ? 7.253 2.747 -5.828 1.00 97.94 85 SER A N 1
ATOM 634 C CA . SER A 1 85 ? 7.494 1.920 -4.637 1.00 97.94 85 SER A CA 1
ATOM 635 C C . SER A 1 85 ? 6.832 0.538 -4.743 1.00 97.94 85 SER A C 1
ATOM 637 O O . SER A 1 85 ? 7.443 -0.474 -4.408 1.00 97.94 85 SER A O 1
ATOM 639 N N . ALA A 1 86 ? 5.610 0.476 -5.281 1.00 98.44 86 ALA A N 1
ATOM 640 C CA . ALA A 1 86 ? 4.881 -0.770 -5.487 1.00 98.44 86 ALA A CA 1
ATOM 641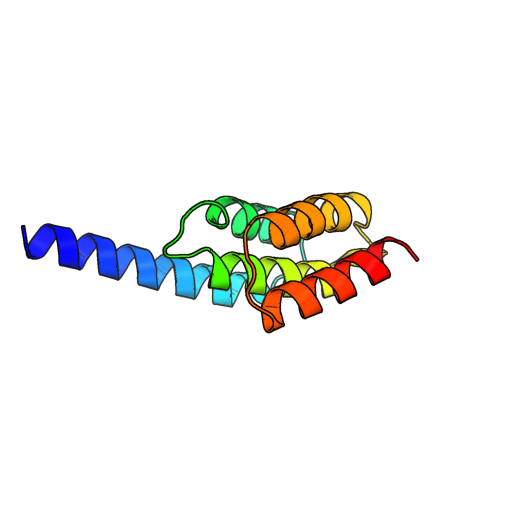 C C . ALA A 1 86 ? 5.533 -1.669 -6.550 1.00 98.44 86 ALA A C 1
ATOM 643 O O . ALA A 1 86 ? 5.564 -2.887 -6.391 1.00 98.44 86 ALA A O 1
ATOM 644 N N . ARG A 1 87 ? 6.098 -1.089 -7.619 1.00 98.50 87 ARG A N 1
ATOM 645 C CA . ARG A 1 87 ? 6.870 -1.848 -8.619 1.00 98.50 87 ARG A CA 1
ATOM 646 C C . ARG A 1 87 ? 8.147 -2.433 -8.029 1.00 98.50 87 ARG A C 1
ATOM 648 O O . ARG A 1 87 ? 8.469 -3.573 -8.331 1.00 98.50 87 ARG A O 1
ATOM 655 N N . GLU A 1 88 ? 8.849 -1.685 -7.181 1.00 98.25 88 GLU A N 1
ATOM 656 C CA . GLU A 1 88 ? 10.042 -2.184 -6.484 1.00 98.25 88 GLU A CA 1
ATOM 657 C C . GLU A 1 88 ? 9.700 -3.387 -5.590 1.00 98.25 88 GLU A C 1
ATOM 659 O O . GLU A 1 88 ? 10.355 -4.422 -5.690 1.00 98.25 88 GLU A O 1
ATOM 664 N N . ALA A 1 89 ? 8.632 -3.291 -4.789 1.00 98.06 89 ALA A N 1
ATOM 665 C CA . ALA A 1 89 ? 8.141 -4.406 -3.975 1.00 98.06 89 ALA A CA 1
ATOM 666 C C . ALA A 1 89 ? 7.733 -5.621 -4.829 1.00 98.06 89 ALA A C 1
ATOM 668 O O . ALA A 1 89 ? 8.111 -6.750 -4.529 1.00 98.06 89 ALA A O 1
ATOM 669 N N . LEU A 1 90 ? 7.004 -5.388 -5.926 1.00 97.81 90 LEU A N 1
ATOM 670 C CA . LEU A 1 90 ? 6.562 -6.438 -6.847 1.00 97.81 90 LEU A CA 1
ATOM 671 C C . LEU A 1 90 ? 7.736 -7.145 -7.534 1.00 97.81 90 LEU A C 1
ATOM 673 O O . LEU A 1 90 ? 7.709 -8.358 -7.701 1.00 97.81 90 LEU A O 1
ATOM 677 N N . ASN A 1 91 ? 8.760 -6.395 -7.941 1.00 97.88 91 ASN A N 1
ATOM 678 C CA . ASN A 1 91 ? 9.963 -6.968 -8.536 1.00 97.88 91 ASN A CA 1
ATOM 679 C C . ASN A 1 91 ? 10.743 -7.794 -7.515 1.00 97.88 91 ASN A C 1
ATOM 681 O O . ASN A 1 91 ? 11.299 -8.823 -7.876 1.00 97.88 91 ASN A O 1
ATOM 685 N N . LYS A 1 92 ? 10.782 -7.361 -6.250 1.00 97.31 92 LYS A N 1
ATOM 686 C CA . LYS A 1 92 ? 11.411 -8.117 -5.164 1.00 97.31 92 LYS A CA 1
ATOM 687 C C . LYS A 1 92 ? 10.679 -9.433 -4.883 1.00 97.31 92 LYS A C 1
ATOM 689 O O . LYS A 1 92 ? 11.326 -10.452 -4.727 1.00 97.31 92 LYS A O 1
ATOM 694 N N . ALA A 1 93 ? 9.348 -9.425 -4.908 1.00 96.88 93 ALA A N 1
ATOM 695 C CA . ALA A 1 93 ? 8.518 -10.614 -4.689 1.00 96.88 93 ALA A CA 1
ATOM 696 C C . ALA A 1 93 ? 8.545 -11.639 -5.843 1.00 96.88 93 ALA A C 1
ATOM 698 O O . ALA A 1 93 ?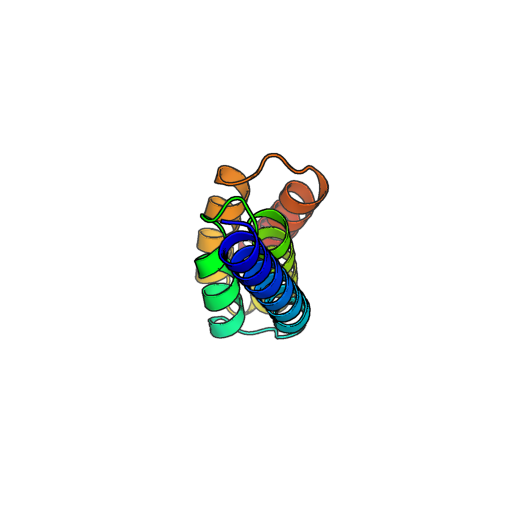 7.968 -12.716 -5.724 1.00 96.88 93 ALA A O 1
ATOM 699 N N . ARG A 1 94 ? 9.137 -11.287 -6.990 1.00 93.00 94 ARG A N 1
ATOM 700 C CA . ARG A 1 94 ? 9.211 -12.130 -8.198 1.00 93.00 94 ARG A CA 1
ATOM 701 C C . ARG A 1 94 ? 10.611 -12.671 -8.489 1.00 93.00 94 ARG A C 1
ATOM 703 O O . ARG A 1 94 ? 10.763 -13.384 -9.478 1.00 93.00 94 ARG A O 1
ATOM 710 N N . GLN A 1 95 ? 11.600 -12.250 -7.708 1.00 84.69 95 GLN A N 1
ATOM 711 C CA . GLN A 1 95 ? 12.963 -12.779 -7.754 1.00 84.69 95 GLN A CA 1
ATOM 712 C C . GLN A 1 95 ? 13.015 -14.098 -6.994 1.00 84.69 95 GLN A C 1
ATOM 714 O O . GLN A 1 95 ? 13.731 -14.995 -7.484 1.00 84.69 95 GLN A O 1
#

Foldseek 3Di:
DVVVVVVVVVVLVVLLVLLVVLLPPQDLVSLVSLLVCCQPPSCNVSSLNSNLSSLQNCLVVCLPSLLVSLVVNCVRDPPPVSVVSSVNSNVSNVD

Nearest PDB structures (foldseek):
  5t8y-assembly2_B  TM=6.206E-01  e=6.717E+00  Bacillus subtilis subsp. subtilis str. 168
  5d0b-assembly2_B  TM=5.008E-01  e=5.195E+00  Bacillus subtilis subsp. subtilis str. 168

pLDDT: mean 94.96, std 6.56, range [61.75, 98.75]